Protein AF-A0A133VGI0-F1 (afdb_monomer)

Sequence (80 aa):
MKVGGNLSTETKDLERARQSLIEELEAVNWYQERVEVAENEDLKEILEHNRDEEKEHVAMLIEWLRENDQTQDKMFEEHD

pLDDT: mean 95.02, std 10.53, range [46.53, 98.88]

Solvent-accessible surface area (backbone atoms only — not comparable to full-atom values): 4477 Å² total; per-residue (Å²): 131,84,75,94,62,89,72,53,70,67,59,53,50,52,50,49,45,51,51,49,38,51,51,30,54,51,46,33,52,53,26,54,56,47,43,74,70,48,86,50,65,75,60,30,53,54,36,51,52,53,29,55,51,31,52,51,52,36,51,54,39,50,52,54,45,38,78,72,32,70,68,58,31,51,51,45,75,77,69,113

Organism: NCBI:txid1698278

Radius of gyration: 16.52 Å; Cα contacts (8 Å, |Δi|>4): 48; chains: 1; bounding box: 36×22×49 Å

Structure (mmCIF, N/CA/C/O backbone):
data_AF-A0A133VGI0-F1
#
_entry.id   AF-A0A133VGI0-F1
#
loop_
_atom_site.group_PDB
_atom_site.id
_atom_site.type_symbol
_atom_site.label_atom_id
_atom_site.label_alt_id
_atom_site.label_comp_id
_atom_site.label_asym_id
_atom_site.label_entity_id
_atom_site.label_seq_id
_atom_site.pdbx_PDB_ins_code
_atom_site.Cartn_x
_atom_site.Cartn_y
_atom_site.Cartn_z
_atom_site.occupancy
_atom_site.B_iso_or_equiv
_atom_site.auth_seq_id
_atom_site.auth_comp_id
_atom_site.auth_asym_id
_atom_site.auth_atom_id
_atom_site.pdbx_PDB_model_num
ATOM 1 N N . MET A 1 1 ? 4.712 16.008 16.274 1.00 46.53 1 MET A N 1
ATOM 2 C CA . MET A 1 1 ? 5.016 15.561 17.653 1.00 46.53 1 MET A CA 1
ATOM 3 C C . MET A 1 1 ? 4.335 14.210 17.830 1.00 46.53 1 MET A C 1
ATOM 5 O O . MET A 1 1 ? 3.114 14.188 17.830 1.00 46.53 1 MET A O 1
ATOM 9 N N . LYS A 1 2 ? 5.074 13.086 17.846 1.00 58.09 2 LYS A N 1
ATOM 10 C CA . LYS A 1 2 ? 4.465 11.775 18.145 1.00 58.09 2 LYS A CA 1
ATOM 11 C C . LYS A 1 2 ? 3.958 11.828 19.587 1.00 58.09 2 LYS A C 1
ATOM 13 O O . LYS A 1 2 ? 4.712 12.222 20.476 1.00 58.09 2 LYS A O 1
ATOM 18 N N . VAL A 1 3 ? 2.679 11.530 19.794 1.00 58.69 3 VAL A N 1
ATOM 19 C CA . VAL A 1 3 ? 2.061 11.526 21.125 1.00 58.69 3 VAL A CA 1
ATOM 20 C C . VAL A 1 3 ? 2.798 10.486 21.974 1.00 58.69 3 VAL A C 1
ATOM 22 O O . VAL A 1 3 ? 2.908 9.328 21.583 1.00 58.69 3 VAL A O 1
ATOM 25 N N . GLY A 1 4 ? 3.378 10.919 23.094 1.00 55.06 4 GLY A N 1
ATOM 26 C CA . GLY A 1 4 ? 4.263 10.120 23.949 1.00 55.06 4 GLY A CA 1
ATOM 27 C C . GLY A 1 4 ? 3.530 9.115 24.840 1.00 55.06 4 GLY A C 1
ATOM 28 O O . GLY A 1 4 ? 3.678 9.165 26.057 1.00 55.06 4 GLY A O 1
ATOM 29 N N . GLY A 1 5 ? 2.738 8.222 24.245 1.00 69.69 5 GLY A N 1
ATOM 30 C CA . GLY A 1 5 ? 2.095 7.085 24.907 1.00 69.69 5 GLY A CA 1
ATOM 31 C C . GLY A 1 5 ? 2.352 5.788 24.138 1.00 69.69 5 GLY A C 1
ATOM 32 O O . GLY A 1 5 ? 2.508 5.806 22.918 1.00 69.69 5 GLY A O 1
ATOM 33 N N . ASN A 1 6 ? 2.411 4.652 24.839 1.00 84.44 6 ASN A N 1
ATOM 34 C CA . ASN A 1 6 ? 2.478 3.347 24.179 1.00 84.44 6 ASN A CA 1
ATOM 35 C C . ASN A 1 6 ? 1.160 3.101 23.430 1.00 84.44 6 ASN A C 1
ATOM 37 O O . ASN A 1 6 ? 0.123 2.909 24.059 1.00 84.44 6 ASN A O 1
ATOM 41 N N . LEU A 1 7 ? 1.215 3.111 22.098 1.00 88.94 7 LEU A N 1
ATOM 42 C CA . LEU A 1 7 ? 0.085 2.753 21.238 1.00 88.94 7 LEU A CA 1
ATOM 43 C C . LEU A 1 7 ? -0.331 1.292 21.478 1.00 88.94 7 LEU A C 1
ATOM 45 O O . LEU A 1 7 ? 0.530 0.450 21.775 1.00 88.94 7 LEU A O 1
ATOM 49 N N . SER A 1 8 ? -1.625 0.992 21.319 1.00 93.50 8 SER A N 1
ATOM 50 C CA . SER A 1 8 ? -2.116 -0.390 21.326 1.00 93.50 8 SER A CA 1
ATOM 51 C C . SER A 1 8 ? -1.523 -1.176 20.151 1.00 93.50 8 SER A C 1
ATOM 53 O O . SER A 1 8 ? -1.040 -0.593 19.177 1.00 93.50 8 SER A O 1
ATOM 55 N N . THR A 1 9 ? -1.535 -2.507 20.242 1.00 94.56 9 THR A N 1
ATOM 56 C CA . THR A 1 9 ? -1.101 -3.373 19.134 1.00 94.56 9 THR A CA 1
ATOM 57 C C . THR A 1 9 ? -1.920 -3.099 17.876 1.00 94.56 9 THR A C 1
ATOM 59 O O . THR A 1 9 ? -1.337 -2.835 16.835 1.00 94.56 9 THR A O 1
ATOM 62 N N . GLU A 1 10 ? -3.245 -3.025 18.014 1.00 95.06 10 GLU A N 1
ATOM 63 C CA . GLU A 1 10 ? -4.180 -2.693 16.935 1.00 95.06 10 GLU A CA 1
ATOM 64 C C . GLU A 1 10 ? -3.835 -1.363 16.251 1.00 95.06 10 GLU A C 1
ATOM 66 O O . GLU A 1 10 ? -3.692 -1.315 15.034 1.00 95.06 10 GLU A O 1
ATOM 71 N N . THR A 1 11 ? -3.598 -0.290 17.019 1.00 95.56 11 THR A N 1
ATOM 72 C CA . THR A 1 11 ? -3.205 1.004 16.439 1.00 95.56 11 THR A CA 1
ATOM 73 C C . THR A 1 11 ? -1.900 0.894 15.657 1.00 95.56 11 THR A C 1
ATOM 75 O O . THR A 1 11 ? -1.790 1.457 14.574 1.00 95.56 11 THR A O 1
ATOM 78 N N . LYS A 1 12 ? -0.911 0.155 16.171 1.00 96.50 12 LYS A N 1
ATOM 79 C CA . LYS A 1 12 ? 0.360 -0.029 15.463 1.00 96.50 12 LYS A CA 1
ATOM 80 C C . LYS A 1 12 ? 0.202 -0.892 14.213 1.00 96.50 12 LYS A C 1
ATOM 82 O O . LYS A 1 12 ? 0.952 -0.700 13.263 1.00 96.50 12 LYS A O 1
ATOM 87 N N . ASP A 1 13 ? -0.682 -1.884 14.212 1.00 98.00 13 ASP A N 1
ATOM 88 C CA . ASP A 1 13 ? -0.913 -2.743 13.045 1.00 98.00 13 ASP A CA 1
ATOM 89 C C . ASP A 1 13 ? -1.634 -1.958 11.939 1.00 98.00 13 ASP A C 1
ATOM 91 O O . ASP A 1 13 ? -1.174 -1.965 10.799 1.00 98.00 13 ASP A O 1
ATOM 95 N N . LEU A 1 14 ? -2.646 -1.157 12.291 1.00 98.12 14 LEU A N 1
ATOM 96 C CA . LEU A 1 14 ? -3.284 -0.208 11.371 1.00 98.12 14 LEU A CA 1
ATOM 97 C C . LEU A 1 14 ? -2.289 0.824 10.817 1.00 98.12 14 LEU A C 1
ATOM 99 O O . LEU A 1 14 ? -2.298 1.105 9.620 1.00 98.12 14 LEU A O 1
ATOM 103 N N . GLU A 1 15 ? -1.408 1.382 11.656 1.00 97.62 15 GLU A N 1
ATOM 104 C CA . GLU A 1 15 ? -0.346 2.292 11.198 1.00 97.62 15 GLU A CA 1
ATOM 105 C C . GLU A 1 15 ? 0.585 1.621 10.184 1.00 97.62 15 GLU A C 1
ATOM 107 O O . GLU A 1 15 ? 0.925 2.243 9.181 1.00 97.62 15 GLU A O 1
ATOM 112 N N . ARG A 1 16 ? 0.976 0.360 10.413 1.00 98.44 16 ARG A N 1
ATOM 113 C CA . ARG A 1 16 ? 1.817 -0.394 9.473 1.00 98.44 16 ARG A CA 1
ATOM 114 C C . ARG A 1 16 ? 1.101 -0.612 8.146 1.00 98.44 16 ARG A C 1
ATOM 116 O O . ARG A 1 16 ? 1.667 -0.271 7.120 1.00 98.44 16 ARG A O 1
ATOM 123 N N . ALA A 1 17 ? -0.138 -1.103 8.168 1.00 98.69 17 ALA A N 1
ATOM 124 C CA . ALA A 1 17 ? -0.901 -1.363 6.948 1.00 98.69 17 ALA A CA 1
ATOM 125 C C . ALA A 1 17 ? -1.123 -0.087 6.119 1.00 98.69 17 ALA A C 1
ATOM 127 O O . ALA A 1 17 ? -0.921 -0.092 4.908 1.00 98.69 17 ALA A O 1
ATOM 128 N N . ARG A 1 18 ? -1.467 1.036 6.766 1.00 98.69 18 ARG A N 1
ATOM 129 C CA . ARG A 1 18 ? -1.638 2.326 6.076 1.00 98.69 18 ARG A CA 1
ATOM 130 C C . ARG A 1 18 ? -0.321 2.878 5.537 1.00 98.69 18 ARG A C 1
ATOM 132 O O . ARG A 1 18 ? -0.311 3.419 4.439 1.00 98.69 18 ARG A O 1
ATOM 139 N N . GLN A 1 19 ? 0.770 2.759 6.295 1.00 98.75 19 GLN A N 1
ATOM 140 C CA . GLN A 1 19 ? 2.084 3.203 5.832 1.00 98.75 19 GLN A CA 1
ATOM 141 C C . GLN A 1 19 ? 2.554 2.376 4.630 1.00 98.75 19 GLN A C 1
ATOM 143 O O . GLN A 1 19 ? 2.992 2.961 3.648 1.00 98.75 19 GLN A O 1
ATOM 148 N N . SER A 1 20 ? 2.375 1.053 4.660 1.00 98.81 20 SER A N 1
ATOM 149 C CA . SER A 1 20 ? 2.644 0.197 3.503 1.00 98.81 20 SER A CA 1
ATOM 150 C C . SER A 1 20 ? 1.770 0.582 2.308 1.00 98.81 20 SER A C 1
ATOM 152 O O . SER A 1 20 ? 2.289 0.748 1.218 1.00 98.81 20 SER A O 1
ATOM 154 N N . LEU A 1 21 ? 0.472 0.845 2.504 1.00 98.81 21 LEU A N 1
ATOM 155 C CA . LEU A 1 21 ? -0.415 1.268 1.411 1.00 98.81 21 LEU A CA 1
ATOM 156 C C . LEU A 1 21 ? 0.057 2.578 0.754 1.00 98.81 21 LEU A C 1
ATOM 158 O O . LEU A 1 21 ? -0.022 2.722 -0.464 1.00 98.81 21 LEU A O 1
ATOM 162 N N . ILE A 1 22 ? 0.543 3.533 1.555 1.00 98.81 22 ILE A N 1
ATOM 163 C CA . ILE A 1 22 ? 1.139 4.778 1.051 1.00 98.81 22 ILE A CA 1
ATOM 164 C C . ILE A 1 22 ? 2.374 4.470 0.201 1.00 98.81 22 ILE A C 1
ATOM 166 O O . ILE A 1 22 ? 2.484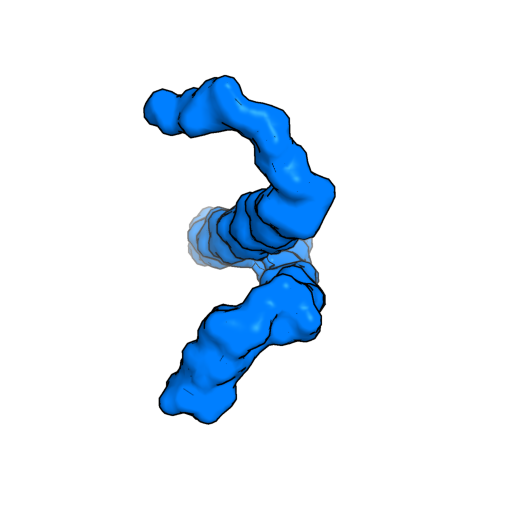 4.999 -0.902 1.00 98.81 22 ILE A O 1
ATOM 170 N N . GLU A 1 23 ? 3.264 3.609 0.692 1.00 98.88 23 GLU A N 1
ATOM 171 C CA . GLU A 1 23 ? 4.496 3.221 -0.004 1.00 98.88 23 GLU A CA 1
ATOM 172 C C . GLU A 1 23 ? 4.202 2.535 -1.346 1.00 98.88 23 GLU A C 1
ATOM 174 O O . GLU A 1 23 ? 4.815 2.897 -2.351 1.00 98.88 23 GLU A O 1
ATOM 179 N N . GLU A 1 24 ? 3.216 1.634 -1.405 1.00 98.88 24 GLU A N 1
ATOM 180 C CA . GLU A 1 24 ? 2.840 0.980 -2.666 1.00 98.88 24 GLU A CA 1
ATOM 181 C C . GLU A 1 24 ? 2.250 1.976 -3.676 1.00 98.88 24 GLU A C 1
ATOM 183 O O . GLU A 1 24 ? 2.589 1.958 -4.860 1.00 98.88 24 GLU A O 1
ATOM 188 N N . LEU A 1 25 ? 1.413 2.920 -3.228 1.00 98.88 25 LEU A N 1
ATOM 189 C CA . LEU A 1 25 ? 0.884 3.977 -4.101 1.00 98.88 25 LEU A CA 1
ATOM 190 C C . LEU A 1 25 ? 1.986 4.929 -4.598 1.00 98.88 25 LEU A C 1
ATOM 192 O O . LEU A 1 25 ? 1.947 5.376 -5.749 1.00 98.88 25 LEU A O 1
ATOM 196 N N . GLU A 1 26 ? 2.979 5.242 -3.762 1.00 98.88 26 GLU A N 1
ATOM 197 C CA . GLU A 1 26 ? 4.168 5.994 -4.179 1.00 98.88 26 GLU A CA 1
ATOM 198 C C . GLU A 1 26 ? 4.975 5.216 -5.224 1.00 98.88 26 GLU A C 1
ATOM 200 O O . GLU A 1 26 ? 5.364 5.791 -6.245 1.00 98.88 26 GLU A O 1
ATOM 205 N N . ALA A 1 27 ? 5.161 3.908 -5.028 1.00 98.81 27 ALA A N 1
ATOM 206 C CA . ALA A 1 27 ? 5.848 3.043 -5.976 1.00 98.81 27 ALA A CA 1
ATOM 207 C C . ALA A 1 27 ? 5.124 2.988 -7.330 1.00 98.81 27 ALA A C 1
ATOM 209 O O . ALA A 1 27 ? 5.770 3.188 -8.362 1.00 98.81 27 ALA A O 1
ATOM 210 N N . VAL A 1 28 ? 3.792 2.833 -7.348 1.00 98.88 28 VAL A N 1
ATOM 211 C CA . VAL A 1 28 ? 2.979 2.887 -8.579 1.00 98.88 28 VAL A CA 1
ATOM 212 C C . VAL A 1 28 ? 3.231 4.187 -9.347 1.00 98.88 28 VAL A C 1
ATOM 214 O O . VAL A 1 28 ? 3.501 4.150 -10.551 1.00 98.88 28 VAL A O 1
ATOM 217 N N . ASN A 1 29 ? 3.182 5.334 -8.663 1.00 98.81 29 ASN A N 1
ATOM 218 C CA . ASN A 1 29 ? 3.403 6.638 -9.293 1.00 98.81 29 ASN A CA 1
ATOM 219 C C . ASN A 1 29 ? 4.829 6.768 -9.840 1.00 98.81 29 ASN A C 1
ATOM 221 O O . ASN A 1 29 ? 5.020 7.151 -10.995 1.00 98.81 29 ASN A O 1
ATOM 225 N N . TRP A 1 30 ? 5.837 6.400 -9.050 1.00 98.88 30 TRP A N 1
ATOM 226 C CA . TRP A 1 30 ? 7.231 6.483 -9.477 1.00 98.88 30 TRP A CA 1
ATOM 227 C C . TRP A 1 30 ? 7.552 5.553 -10.641 1.00 98.88 30 TRP A C 1
ATOM 229 O O . TRP A 1 30 ? 8.286 5.945 -11.548 1.00 98.88 30 TRP A O 1
ATOM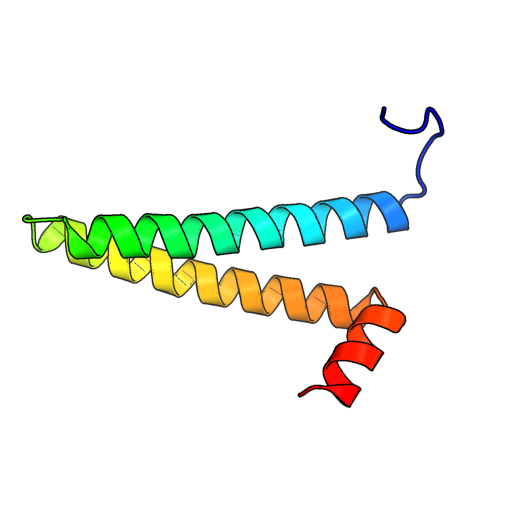 239 N N . TYR A 1 31 ? 7.035 4.323 -10.639 1.00 98.81 31 TYR A N 1
ATOM 240 C CA . TYR A 1 31 ? 7.203 3.436 -11.781 1.00 98.81 31 TYR A CA 1
ATOM 241 C C . TYR A 1 31 ? 6.511 4.005 -13.014 1.00 98.81 31 TYR A C 1
ATOM 243 O O . TYR A 1 31 ? 7.127 4.023 -14.073 1.00 98.81 31 TYR A O 1
ATOM 251 N N . GLN A 1 32 ? 5.295 4.542 -12.888 1.00 98.75 32 GLN A N 1
ATOM 252 C CA . GLN A 1 32 ? 4.589 5.152 -14.015 1.00 98.75 32 GLN A CA 1
ATOM 253 C C . GLN A 1 32 ? 5.373 6.315 -14.644 1.00 98.75 32 GLN A C 1
ATOM 255 O O . GLN A 1 32 ? 5.479 6.381 -15.868 1.00 98.75 32 GLN A O 1
ATOM 260 N N . GLU A 1 33 ? 5.959 7.198 -13.832 1.00 98.81 33 GLU A N 1
ATOM 261 C CA . GLU A 1 33 ? 6.822 8.281 -14.321 1.00 98.81 33 GLU A CA 1
ATOM 262 C C . GLU A 1 33 ? 8.070 7.741 -15.032 1.00 98.81 33 GLU A C 1
ATOM 264 O O . GLU A 1 33 ? 8.440 8.229 -16.098 1.00 98.81 33 GLU A O 1
ATOM 269 N N . ARG A 1 34 ? 8.715 6.711 -14.469 1.00 98.81 34 ARG A N 1
ATOM 270 C CA . ARG A 1 34 ? 9.919 6.101 -15.055 1.00 98.81 34 ARG A CA 1
ATOM 271 C C . ARG A 1 34 ? 9.620 5.369 -16.359 1.00 98.81 34 ARG A C 1
ATOM 273 O O . ARG A 1 34 ? 10.416 5.471 -17.282 1.00 98.81 34 ARG A O 1
ATOM 280 N N . VAL A 1 35 ? 8.490 4.668 -16.444 1.00 98.69 35 VAL A N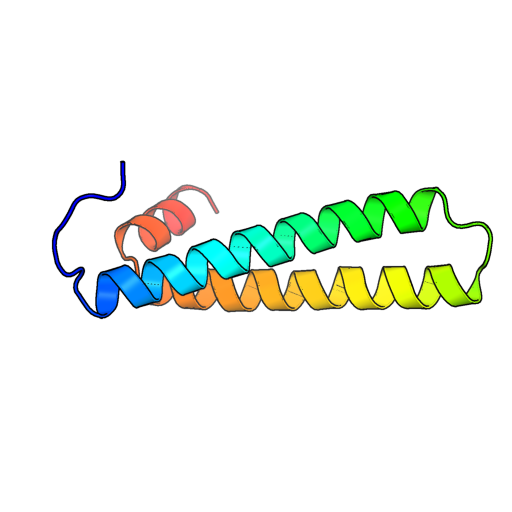 1
ATOM 281 C CA . VAL A 1 35 ? 8.010 4.001 -17.666 1.00 98.69 35 VAL A CA 1
ATOM 282 C C . VAL A 1 35 ? 7.817 5.011 -18.795 1.00 98.69 35 VAL A C 1
ATOM 284 O O . VAL A 1 35 ? 8.185 4.725 -19.932 1.00 98.69 35 VAL A O 1
ATOM 287 N N . GLU A 1 36 ? 7.279 6.195 -18.488 1.00 98.62 36 GLU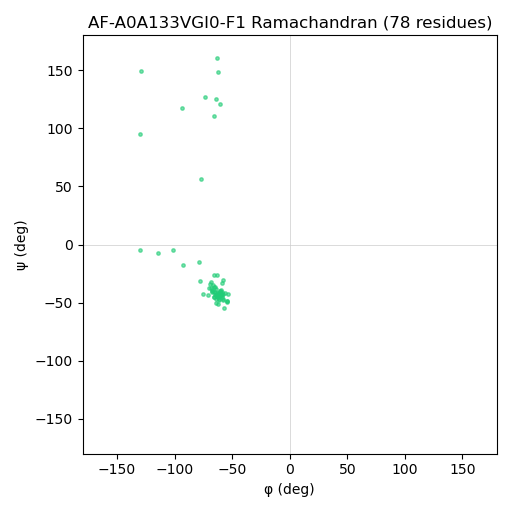 A N 1
ATOM 288 C CA . GLU A 1 36 ? 7.041 7.247 -19.483 1.00 98.62 36 GLU A CA 1
ATOM 289 C C . GLU A 1 36 ? 8.347 7.787 -20.087 1.00 98.62 36 GLU A C 1
ATOM 291 O O . GLU A 1 36 ? 8.400 8.091 -21.276 1.00 98.62 36 GLU A O 1
ATOM 296 N N . VAL A 1 37 ? 9.411 7.894 -19.284 1.00 98.50 37 VAL A N 1
ATOM 297 C CA . VAL A 1 37 ? 10.687 8.498 -19.711 1.00 98.50 37 VAL A CA 1
ATOM 298 C C . VAL A 1 37 ? 11.784 7.484 -20.056 1.00 98.50 37 VAL A C 1
ATOM 300 O O . VAL A 1 37 ? 12.869 7.886 -20.476 1.00 98.50 37 VAL A O 1
ATOM 303 N N . ALA A 1 38 ? 11.552 6.184 -19.861 1.00 98.56 38 ALA A N 1
ATOM 304 C CA . ALA A 1 38 ? 12.529 5.142 -20.167 1.00 98.56 38 ALA A CA 1
ATOM 305 C C . ALA A 1 38 ? 12.655 4.920 -21.684 1.00 98.56 38 ALA A C 1
ATOM 307 O O . ALA A 1 38 ? 11.674 4.643 -22.366 1.00 98.56 38 ALA A O 1
ATOM 308 N N . GLU A 1 39 ? 13.886 4.987 -22.200 1.00 98.25 39 GLU A N 1
ATOM 309 C CA . GLU A 1 39 ? 14.194 4.745 -23.622 1.00 98.25 39 GLU A CA 1
ATOM 310 C C . GLU A 1 39 ? 14.581 3.285 -23.925 1.00 98.25 39 GLU A C 1
ATOM 312 O O . GLU A 1 39 ? 14.604 2.871 -25.081 1.00 98.25 39 GLU A O 1
ATOM 317 N N . ASN A 1 40 ? 14.950 2.507 -22.903 1.00 98.69 40 ASN A N 1
ATOM 318 C CA . ASN A 1 40 ? 15.319 1.101 -23.058 1.00 98.69 40 ASN A CA 1
ATOM 319 C C . ASN A 1 40 ? 14.091 0.210 -22.830 1.00 98.69 40 ASN A C 1
ATOM 321 O O . ASN A 1 40 ? 13.557 0.186 -21.722 1.00 98.69 40 ASN A O 1
ATOM 325 N N . GLU A 1 41 ? 13.684 -0.528 -23.864 1.00 98.50 41 GLU A N 1
ATOM 326 C CA . GLU A 1 41 ? 12.471 -1.358 -23.834 1.00 98.50 41 GLU A CA 1
ATOM 327 C C . GLU A 1 41 ? 12.544 -2.484 -22.791 1.00 98.50 41 GLU A C 1
ATOM 329 O O . GLU A 1 41 ? 11.599 -2.654 -22.029 1.00 98.50 41 GLU A O 1
ATOM 334 N N . ASP A 1 42 ?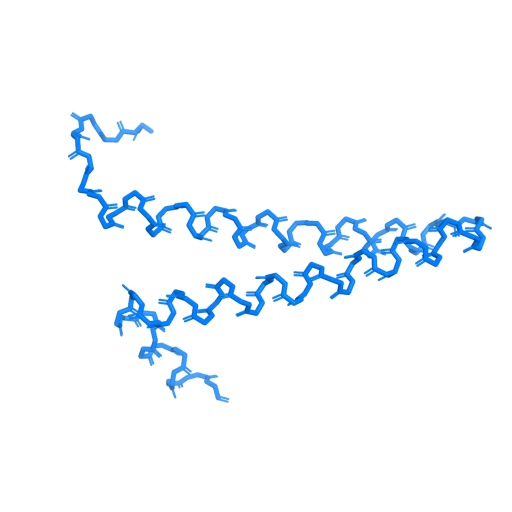 13.684 -3.174 -22.656 1.00 98.62 42 ASP A N 1
ATOM 335 C CA . ASP A 1 42 ? 13.839 -4.246 -21.656 1.00 98.62 42 ASP A CA 1
ATOM 336 C C . ASP A 1 42 ? 13.646 -3.711 -20.222 1.00 98.62 42 ASP A C 1
ATOM 338 O O . ASP A 1 42 ? 13.016 -4.346 -19.377 1.00 98.62 42 ASP A O 1
ATOM 342 N N . LEU A 1 43 ? 14.172 -2.516 -19.929 1.00 98.69 43 LEU A N 1
ATOM 343 C CA . LEU A 1 43 ? 13.950 -1.856 -18.642 1.00 98.69 43 LEU A CA 1
ATOM 344 C C . LEU A 1 43 ? 12.488 -1.431 -18.482 1.00 98.69 43 LEU A C 1
ATOM 346 O O . LEU A 1 43 ? 11.942 -1.551 -17.387 1.00 98.69 43 LEU A O 1
ATOM 350 N N . LYS A 1 44 ? 11.857 -0.927 -19.544 1.00 98.75 44 LYS A N 1
ATOM 351 C CA . LYS A 1 44 ? 10.460 -0.498 -19.510 1.00 98.75 44 LYS A CA 1
ATOM 352 C C . LYS A 1 44 ? 9.531 -1.656 -19.152 1.00 98.75 44 LYS A C 1
ATOM 354 O O . LYS A 1 44 ? 8.704 -1.485 -18.263 1.00 98.75 44 LYS A O 1
ATOM 359 N N . GLU A 1 45 ? 9.744 -2.833 -19.738 1.00 98.69 45 GLU A N 1
ATOM 360 C CA . GLU A 1 45 ? 8.989 -4.048 -19.407 1.00 98.69 45 GLU A CA 1
ATOM 361 C C . GLU A 1 45 ? 9.115 -4.418 -17.919 1.00 98.69 45 GLU A C 1
ATOM 363 O O . GLU A 1 45 ? 8.114 -4.713 -17.267 1.00 98.69 45 GLU A O 1
ATOM 368 N N . ILE A 1 46 ? 10.322 -4.332 -17.343 1.00 98.88 46 ILE A N 1
ATOM 369 C CA . ILE A 1 46 ? 10.539 -4.588 -15.907 1.00 98.88 46 ILE A CA 1
ATOM 370 C C . ILE A 1 46 ? 9.787 -3.566 -15.044 1.00 98.88 46 ILE A C 1
ATOM 372 O O . ILE A 1 46 ? 9.157 -3.928 -14.052 1.00 98.88 46 ILE A O 1
ATOM 376 N N . LEU A 1 47 ? 9.852 -2.280 -15.397 1.00 98.88 47 LEU A N 1
ATOM 377 C CA . LEU A 1 47 ? 9.194 -1.220 -14.628 1.00 98.88 47 LEU A CA 1
ATOM 378 C C . LEU A 1 47 ? 7.664 -1.313 -14.718 1.00 98.88 47 LEU A C 1
ATOM 380 O O . LEU A 1 47 ? 6.988 -1.059 -13.723 1.00 98.88 47 LEU A O 1
ATOM 384 N N . GLU A 1 48 ? 7.118 -1.678 -15.880 1.00 98.88 48 GLU A N 1
ATOM 385 C CA . GLU A 1 48 ? 5.682 -1.907 -16.071 1.00 98.88 48 GLU A CA 1
ATOM 386 C C . GLU A 1 48 ? 5.193 -3.111 -15.268 1.00 98.88 48 GLU A C 1
ATOM 388 O O . GLU A 1 48 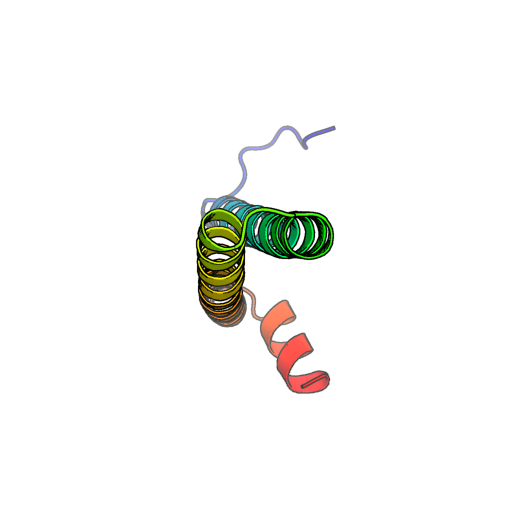? 4.180 -2.999 -14.579 1.00 98.88 48 GLU A O 1
ATOM 393 N N . HIS A 1 49 ? 5.939 -4.219 -15.302 1.00 98.81 49 HIS A N 1
ATOM 394 C CA . HIS A 1 49 ? 5.652 -5.404 -14.501 1.00 98.81 49 HIS A CA 1
ATOM 395 C C . HIS A 1 49 ? 5.601 -5.065 -13.008 1.00 98.81 49 HIS A C 1
ATOM 397 O O . HIS A 1 49 ? 4.577 -5.285 -12.365 1.00 98.81 49 HIS A O 1
ATOM 403 N N . ASN A 1 50 ? 6.662 -4.450 -12.476 1.00 98.81 50 ASN A N 1
ATOM 404 C CA . ASN A 1 50 ? 6.725 -4.101 -11.057 1.00 98.81 50 ASN A CA 1
ATOM 405 C C . ASN A 1 50 ? 5.596 -3.140 -10.665 1.00 98.81 5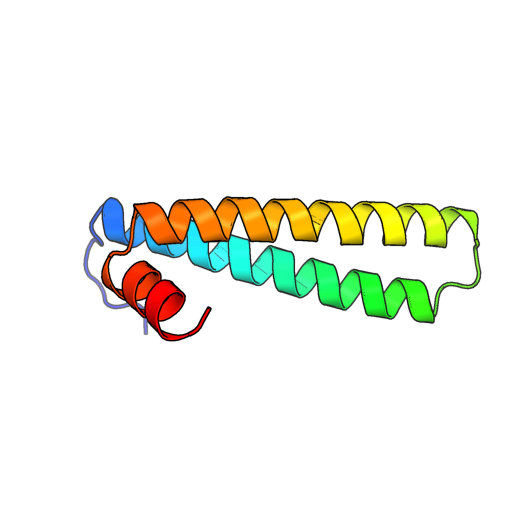0 ASN A C 1
ATOM 407 O O . ASN A 1 50 ? 4.934 -3.361 -9.660 1.00 98.81 50 ASN A O 1
ATOM 411 N N . ARG A 1 51 ? 5.317 -2.106 -11.478 1.00 98.81 51 ARG A N 1
ATOM 412 C CA . ARG A 1 51 ? 4.193 -1.178 -11.246 1.00 98.81 51 ARG A CA 1
ATOM 413 C C . ARG A 1 51 ? 2.870 -1.914 -11.075 1.00 98.81 51 ARG A C 1
ATOM 415 O O . ARG A 1 51 ? 2.033 -1.489 -10.283 1.00 98.81 51 ARG A O 1
ATOM 422 N N . ASP A 1 52 ? 2.636 -2.926 -11.901 1.00 98.81 52 ASP A N 1
ATOM 423 C CA . ASP A 1 52 ? 1.370 -3.642 -11.914 1.00 98.81 52 ASP A CA 1
ATOM 424 C C . ASP A 1 52 ? 1.272 -4.636 -10.746 1.00 98.81 52 ASP A C 1
ATOM 426 O O . ASP A 1 52 ? 0.186 -4.761 -10.182 1.00 98.81 52 ASP A O 1
ATOM 430 N N . GLU A 1 53 ? 2.388 -5.219 -10.294 1.00 98.75 53 GLU A N 1
ATOM 431 C CA . GLU A 1 53 ? 2.453 -5.971 -9.029 1.00 98.75 53 GLU A CA 1
ATOM 432 C C . GLU A 1 53 ? 2.151 -5.082 -7.809 1.00 98.75 53 GLU A C 1
ATOM 434 O O . GLU A 1 53 ? 1.347 -5.465 -6.961 1.00 98.75 53 GLU A O 1
ATOM 439 N N . GLU A 1 54 ? 2.664 -3.846 -7.746 1.00 98.81 54 GLU A N 1
ATOM 440 C CA . GLU A 1 54 ? 2.358 -2.966 -6.602 1.00 98.81 54 GLU A CA 1
ATOM 441 C C . GLU A 1 54 ? 0.857 -2.632 -6.504 1.00 98.81 54 GLU A C 1
ATOM 443 O O . GLU A 1 54 ? 0.330 -2.389 -5.418 1.00 98.81 54 GLU A O 1
ATOM 448 N N . LYS A 1 55 ? 0.114 -2.660 -7.621 1.00 98.81 55 LYS A N 1
ATOM 449 C CA . LYS A 1 55 ? -1.352 -2.494 -7.597 1.00 98.81 55 LYS A CA 1
ATOM 450 C C . LYS A 1 55 ? -2.053 -3.687 -6.943 1.00 98.81 55 LYS A C 1
ATOM 452 O O . LYS A 1 55 ? -3.090 -3.495 -6.308 1.00 98.81 55 LYS A O 1
ATOM 457 N N . GLU A 1 56 ? -1.506 -4.895 -7.080 1.00 98.88 56 GLU A N 1
ATOM 458 C CA . GLU A 1 56 ? -1.973 -6.064 -6.328 1.00 98.88 56 GLU A CA 1
ATOM 459 C C . GLU A 1 56 ? -1.700 -5.871 -4.833 1.00 98.88 56 GLU A C 1
ATOM 461 O O . GLU A 1 56 ? -2.612 -6.041 -4.022 1.00 98.88 56 GLU A O 1
ATOM 466 N N . HIS A 1 57 ? -0.503 -5.407 -4.462 1.00 98.81 57 HIS A N 1
ATOM 467 C CA . HIS A 1 57 ? -0.166 -5.108 -3.066 1.00 98.81 57 HIS A CA 1
ATOM 468 C C . HIS A 1 57 ? -1.095 -4.044 -2.456 1.00 98.81 57 HIS A C 1
ATOM 470 O O . HIS A 1 57 ? -1.602 -4.226 -1.345 1.00 98.81 57 HIS A O 1
ATOM 476 N N . VAL A 1 58 ? -1.406 -2.978 -3.205 1.00 98.88 58 VAL A N 1
ATOM 477 C CA . VAL A 1 58 ? -2.422 -1.976 -2.835 1.00 98.88 58 VAL A CA 1
ATOM 478 C C . VAL A 1 58 ? -3.766 -2.643 -2.539 1.00 98.88 58 VAL A C 1
ATOM 480 O O . VAL A 1 58 ? -4.362 -2.375 -1.495 1.00 98.88 58 VAL A O 1
ATOM 483 N N . ALA A 1 59 ? -4.243 -3.520 -3.426 1.00 98.69 59 ALA A N 1
ATOM 484 C CA . ALA A 1 59 ? -5.526 -4.196 -3.252 1.00 98.69 59 ALA A CA 1
ATOM 485 C C . ALA A 1 59 ? -5.538 -5.095 -2.004 1.00 98.69 59 ALA A C 1
ATOM 487 O O . ALA A 1 59 ? -6.482 -5.037 -1.216 1.00 98.69 59 ALA A O 1
ATOM 488 N N . MET A 1 60 ? -4.472 -5.866 -1.777 1.00 98.81 60 MET A N 1
ATOM 489 C CA . MET A 1 60 ? -4.331 -6.727 -0.597 1.00 98.81 60 MET A CA 1
ATOM 490 C C . MET A 1 60 ? -4.347 -5.926 0.713 1.00 98.81 60 MET A C 1
ATOM 492 O O . MET A 1 60 ? -4.991 -6.328 1.683 1.00 98.81 60 MET A O 1
ATOM 496 N N . LEU A 1 61 ? -3.654 -4.784 0.751 1.00 98.81 61 LEU A N 1
ATOM 497 C CA . LEU A 1 61 ? -3.609 -3.916 1.930 1.00 98.81 61 LEU A CA 1
ATOM 498 C C . LEU A 1 61 ? -4.943 -3.210 2.180 1.00 98.81 61 LEU A C 1
ATOM 500 O O . LEU A 1 61 ? -5.342 -3.067 3.336 1.00 98.81 61 LEU A O 1
ATOM 504 N N . ILE A 1 62 ? -5.644 -2.790 1.122 1.00 98.50 62 ILE A N 1
ATOM 505 C CA . ILE A 1 62 ? -6.992 -2.223 1.237 1.00 98.50 62 ILE A CA 1
ATOM 506 C C . ILE A 1 62 ? -7.953 -3.256 1.821 1.00 98.50 62 ILE A C 1
ATOM 508 O O . ILE A 1 62 ? -8.655 -2.924 2.772 1.00 98.50 62 ILE A O 1
ATOM 512 N N . GLU A 1 63 ? -7.954 -4.491 1.317 1.00 98.50 63 GLU A N 1
ATOM 513 C CA . GLU A 1 63 ? -8.825 -5.551 1.838 1.00 98.50 63 GLU A CA 1
ATOM 514 C C . GLU A 1 63 ? -8.578 -5.789 3.332 1.00 98.50 63 GLU A C 1
ATOM 516 O O . GLU A 1 63 ? -9.507 -5.756 4.138 1.00 98.50 63 GLU A O 1
ATOM 521 N N . TRP A 1 64 ? -7.311 -5.905 3.739 1.00 98.75 64 TRP A N 1
ATOM 522 C CA . TRP A 1 64 ? -6.980 -6.059 5.154 1.00 98.75 64 TRP A CA 1
ATOM 523 C C . TRP A 1 64 ? -7.450 -4.860 5.995 1.00 98.75 64 TRP A C 1
ATOM 525 O O . TRP A 1 64 ? -7.953 -5.036 7.105 1.00 98.75 64 TRP A O 1
ATOM 535 N N . LEU A 1 65 ? -7.322 -3.631 5.483 1.00 98.56 65 LEU A N 1
ATOM 536 C CA . LEU A 1 65 ? -7.818 -2.434 6.169 1.00 98.56 65 LEU A CA 1
ATOM 537 C C . LEU A 1 65 ? -9.343 -2.437 6.311 1.00 98.56 65 LEU A C 1
ATOM 539 O O . LEU A 1 65 ? -9.835 -2.032 7.361 1.00 98.56 65 LEU A O 1
ATOM 543 N N . ARG A 1 66 ? -10.087 -2.914 5.309 1.00 98.00 66 ARG A N 1
ATOM 544 C CA . ARG A 1 66 ? -11.548 -3.053 5.395 1.00 98.00 66 ARG A CA 1
ATOM 545 C C . ARG A 1 66 ? -11.952 -4.035 6.493 1.00 98.00 66 ARG A C 1
ATOM 547 O O . ARG A 1 66 ? -12.802 -3.727 7.320 1.00 98.00 66 ARG A O 1
ATOM 554 N N . GLU A 1 67 ? -11.273 -5.171 6.592 1.00 98.25 67 GLU A N 1
ATOM 555 C CA . GLU A 1 67 ? -11.560 -6.157 7.640 1.00 98.25 67 GLU A CA 1
ATOM 556 C C . GLU A 1 67 ? -11.246 -5.652 9.065 1.00 98.25 67 GLU A C 1
ATOM 558 O O . GLU A 1 67 ? -11.843 -6.124 10.037 1.00 98.25 67 GLU A O 1
ATOM 563 N N . ASN A 1 68 ? -10.309 -4.704 9.212 1.00 98.38 68 ASN A N 1
ATOM 564 C CA . ASN A 1 68 ? -9.743 -4.307 10.509 1.00 98.38 68 ASN A CA 1
ATOM 565 C C . ASN A 1 68 ? -10.071 -2.860 10.939 1.00 98.38 68 ASN A C 1
ATOM 567 O O . ASN A 1 68 ? -9.792 -2.491 12.080 1.00 98.38 68 ASN A O 1
ATOM 571 N N . ASP A 1 69 ? -10.695 -2.045 10.084 1.00 98.12 69 ASP A N 1
ATOM 572 C CA . ASP A 1 69 ? -11.190 -0.700 10.404 1.00 98.12 69 ASP A CA 1
ATOM 573 C C . ASP A 1 69 ? -12.647 -0.535 9.944 1.00 98.12 69 ASP A C 1
ATOM 575 O O . ASP A 1 69 ? -12.938 -0.157 8.810 1.00 98.12 69 ASP A O 1
ATOM 579 N N . GLN A 1 70 ? -13.582 -0.766 10.872 1.00 97.50 70 GLN A N 1
ATOM 580 C CA . GLN A 1 70 ? -15.029 -0.715 10.612 1.00 97.50 70 GLN A CA 1
ATOM 581 C C . GLN A 1 70 ? -15.510 0.634 10.064 1.00 97.50 70 GLN A C 1
ATOM 583 O O . GLN A 1 70 ? -16.513 0.695 9.356 1.00 97.50 70 GLN A O 1
ATOM 588 N N . THR A 1 71 ? -14.845 1.736 10.428 1.00 97.81 71 THR A N 1
ATOM 589 C CA . THR A 1 71 ? -15.234 3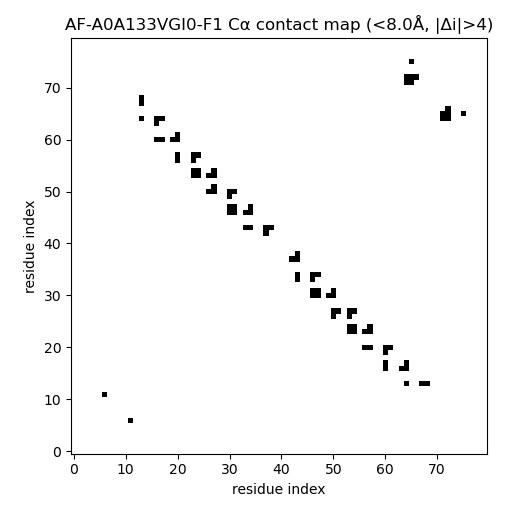.049 9.903 1.00 97.81 71 THR A CA 1
ATOM 590 C C . THR A 1 71 ? -14.768 3.181 8.464 1.00 97.81 71 THR A C 1
ATOM 592 O O . THR A 1 71 ? -15.528 3.665 7.632 1.00 97.81 71 THR A O 1
ATOM 595 N N . GLN A 1 72 ? -13.546 2.740 8.163 1.00 97.44 72 GLN A N 1
ATOM 596 C CA . GLN A 1 72 ? -13.023 2.745 6.803 1.00 97.44 72 GLN A CA 1
ATOM 597 C C . GLN A 1 72 ? -13.837 1.831 5.875 1.00 97.44 72 GLN A C 1
ATOM 599 O O . GLN A 1 72 ? -14.215 2.285 4.800 1.00 97.44 72 GLN A O 1
ATOM 604 N N . ASP A 1 73 ? -14.179 0.610 6.293 1.00 98.31 73 ASP A N 1
ATOM 605 C CA . ASP A 1 73 ? -15.026 -0.304 5.509 1.00 98.31 73 ASP A CA 1
ATOM 606 C C . ASP A 1 73 ? -16.403 0.288 5.206 1.00 98.31 73 ASP A C 1
ATOM 608 O O . ASP A 1 73 ? -16.825 0.329 4.053 1.00 98.31 73 ASP A O 1
ATOM 612 N N . LYS A 1 74 ? -17.049 0.885 6.214 1.00 98.38 74 LYS A N 1
ATOM 613 C CA . LYS A 1 74 ? -18.304 1.611 6.011 1.00 98.38 74 LYS A CA 1
ATOM 614 C C . LYS A 1 74 ? -18.168 2.725 4.962 1.00 98.38 74 LYS A C 1
ATOM 616 O O . LYS A 1 74 ? -19.071 2.914 4.155 1.00 98.38 74 LYS A O 1
ATOM 621 N N . MET A 1 75 ? -17.070 3.486 4.981 1.00 97.88 75 MET A N 1
ATOM 622 C CA . MET A 1 75 ? -16.840 4.544 3.987 1.00 97.88 75 MET A CA 1
ATOM 623 C C . MET A 1 75 ? -16.639 3.973 2.583 1.00 97.88 75 MET A C 1
ATOM 625 O O . MET A 1 75 ? -17.080 4.600 1.627 1.00 97.88 75 MET A O 1
ATOM 629 N N . PHE A 1 76 ? -16.002 2.808 2.453 1.00 96.44 76 PHE A N 1
ATOM 630 C CA . PHE A 1 76 ? -15.943 2.106 1.177 1.00 96.44 76 PHE A CA 1
ATOM 631 C C . PHE A 1 76 ? -17.348 1.700 0.709 1.00 96.44 76 PHE A C 1
ATOM 633 O O . PHE A 1 76 ? -17.741 2.079 -0.381 1.00 96.44 76 PHE A O 1
ATOM 640 N N . GLU A 1 77 ? -18.163 1.042 1.540 1.00 96.44 77 GLU A N 1
ATOM 641 C CA . GLU A 1 77 ? -19.536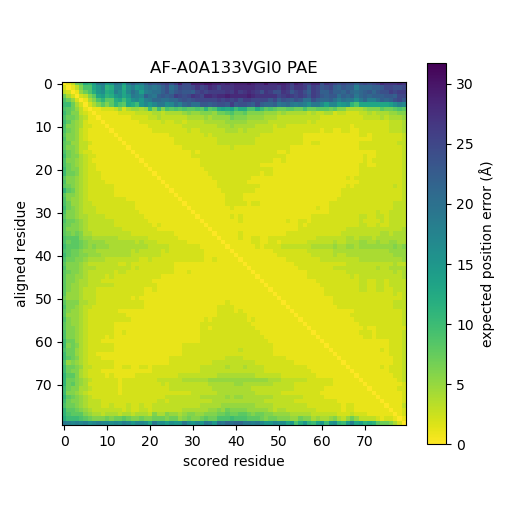 0.657 1.159 1.00 96.44 77 GLU A CA 1
ATOM 642 C C . GLU A 1 77 ? -20.431 1.847 0.759 1.00 96.44 77 GLU A C 1
ATOM 644 O O . GLU A 1 77 ? -21.315 1.710 -0.086 1.00 96.44 77 GLU A O 1
ATOM 649 N N . GLU A 1 78 ? -20.237 3.015 1.379 1.00 97.75 78 GLU A N 1
ATOM 650 C CA . GLU A 1 78 ? -21.002 4.232 1.075 1.00 97.75 78 GLU A CA 1
ATOM 651 C C . GLU A 1 78 ? -20.526 4.957 -0.203 1.00 97.75 78 GLU A C 1
ATOM 653 O O . GLU A 1 78 ? -21.248 5.827 -0.709 1.00 97.75 78 GLU A O 1
ATOM 658 N N . HIS A 1 79 ? -19.334 4.634 -0.717 1.00 93.50 79 HIS A N 1
ATOM 659 C CA . HIS A 1 79 ? -18.685 5.350 -1.823 1.00 93.50 79 HIS A CA 1
ATOM 660 C C . HIS A 1 79 ? -18.165 4.472 -2.981 1.00 93.50 79 HIS A C 1
ATOM 662 O O . HIS A 1 79 ? -17.709 5.048 -3.973 1.00 93.50 79 HIS A O 1
ATOM 668 N N . ASP A 1 80 ? -18.249 3.144 -2.876 1.00 70.12 80 ASP A N 1
ATOM 669 C CA . ASP A 1 80 ? -18.031 2.163 -3.957 1.00 70.12 80 ASP A CA 1
ATOM 670 C C . ASP A 1 80 ? -19.209 2.148 -4.958 1.00 70.12 80 ASP A C 1
ATOM 672 O O . ASP A 1 80 ? -18.947 2.047 -6.182 1.00 70.12 80 ASP A O 1
#

InterPro domains:
  IPR009078 Ferritin-like superfamily [SSF47240] (4-77)
  IPR054581 Encapsulated ferritin-like [PF22277] (6-78)

Mean predicted aligned error: 3.82 Å

Secondary structure (DSSP, 8-state):
---SS---HHHHHHHHHHHHHHHHHHHHHHHHHHHHH---HHHHHHHHHHHHHHHHHHHHHHHHHHHH-HHHHHHHHHH-

Foldseek 3Di:
DPDPDDDDPLVVVLVVLVVLLVVLVVLLVVLVVCLVPDPDPVVNVVSVVSSVVSVVVNVVSLVVCLVSPVVSVVVVVVPD

Nearest PDB structures (foldseek):
  5l8b-assembly4_V  TM=9.370E-01  e=6.567E-06  Rhodospirillum rubrum
  6sv1-assembly1_I  TM=9.406E-01  e=7.442E-06  Rhodospirillum rubrum
  6sv1-assembly1_F  TM=9.538E-01  e=1.228E-05  Rhodospirillum rubrum
  5l8g-assembly2_S  TM=9.413E-01  e=1.153E-05  Rhodospirillum rubrum
  5l89-assembly1_A  TM=9.425E-01  e=1.787E-05  Rhodospirillum rubrum